Protein AF-A0A6D0IEB4-F1 (afdb_monomer_lite)

Foldseek 3Di:
DDDDDDDDFDQDDDGVVVVVVVQVVQCVDPPDHDPDDDDDDFAQDDDDRPGGTD

Radius of gyration: 13.27 Å; chains: 1; bounding box: 31×18×35 Å

pLDDT: mean 97.1, std 2.72, range [84.81, 98.75]

Organism: Escherichia coli (NCBI:txid562)

InterPro domains:
  IPR000550 7,8-Dihydro-6-hydroxymethylpterin-pyrophosphokinase, HPPK [PF01288] (5-54)
  IPR035907 7,8-Dihydro-6-hydroxymethylpterin-pyrophosphokinase HPPK superfamily [G3DSA:3.30.70.560] (2-54)
  IPR035907 7,8-Dihydro-6-hydroxymethylpterin-pyrophosphokinase HPPK superfamily [SSF55083] (1-54)

Structure (mmCIF, N/CA/C/O backbone):
data_AF-A0A6D0IEB4-F1
#
_entry.id   AF-A0A6D0IEB4-F1
#
loop_
_atom_site.group_PDB
_atom_site.id
_atom_site.type_symbol
_atom_site.label_atom_id
_atom_site.label_alt_id
_atom_site.label_comp_id
_atom_site.label_asym_id
_atom_site.label_entity_id
_atom_site.label_seq_id
_atom_site.pdbx_PDB_ins_code
_atom_site.Cartn_x
_atom_site.Cartn_y
_atom_site.Cartn_z
_atom_site.occupancy
_atom_site.B_iso_or_equiv
_atom_site.auth_seq_id
_atom_site.auth_comp_id
_atom_site.auth_asym_id
_atom_site.auth_atom_id
_a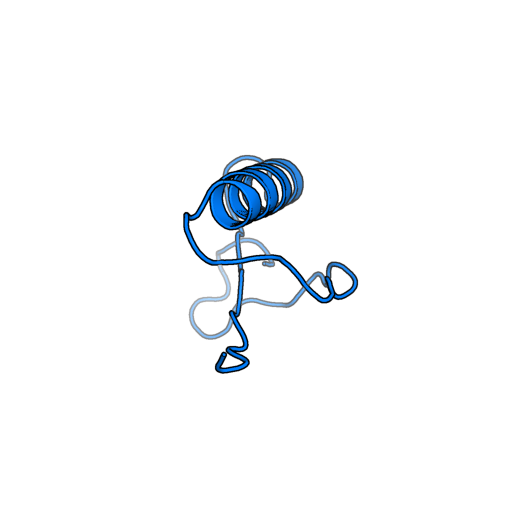tom_site.pdbx_PDB_model_num
ATOM 1 N N . MET A 1 1 ? -19.143 4.207 12.350 1.00 84.81 1 MET A N 1
ATOM 2 C CA . MET A 1 1 ? -17.886 3.698 11.767 1.00 84.81 1 MET A CA 1
ATOM 3 C C . MET A 1 1 ? -18.147 3.336 10.320 1.00 84.81 1 MET A C 1
ATOM 5 O O . MET A 1 1 ? -19.156 2.693 10.058 1.00 84.81 1 MET A O 1
ATOM 9 N N . THR A 1 2 ? -17.259 3.741 9.419 1.00 97.94 2 THR A N 1
ATOM 10 C CA . THR A 1 2 ? -17.341 3.440 7.985 1.00 97.94 2 THR A CA 1
ATOM 11 C C . THR A 1 2 ? -16.045 2.764 7.574 1.00 97.94 2 THR A C 1
ATOM 13 O O . THR A 1 2 ? -14.977 3.189 8.006 1.00 97.94 2 THR A O 1
ATOM 16 N N . VAL A 1 3 ? -16.132 1.713 6.762 1.00 98.31 3 VAL A N 1
ATOM 17 C CA . VAL A 1 3 ? -14.946 1.052 6.212 1.00 98.31 3 VAL A CA 1
ATOM 18 C C . VAL A 1 3 ? -14.554 1.753 4.917 1.00 98.31 3 VAL A C 1
ATOM 20 O O . VAL A 1 3 ? -15.382 1.900 4.019 1.00 98.31 3 VAL A O 1
ATOM 23 N N . ALA A 1 4 ? -13.294 2.171 4.829 1.00 98.44 4 ALA A N 1
ATOM 24 C CA . ALA A 1 4 ? -12.688 2.714 3.621 1.00 98.44 4 ALA A CA 1
ATOM 25 C C . ALA A 1 4 ? -11.550 1.798 3.154 1.00 98.44 4 ALA A C 1
ATOM 27 O O . ALA A 1 4 ? -10.838 1.217 3.973 1.00 98.44 4 ALA A O 1
ATOM 28 N N . TYR A 1 5 ? -11.374 1.696 1.838 1.00 98.62 5 TYR A N 1
ATOM 29 C CA . TYR A 1 5 ? -10.261 0.982 1.214 1.00 98.62 5 TYR A CA 1
ATOM 30 C C . TYR A 1 5 ? -9.309 2.002 0.591 1.00 98.62 5 TYR A C 1
ATOM 32 O O . TYR A 1 5 ? -9.748 2.891 -0.137 1.00 98.62 5 TYR A O 1
ATOM 40 N N . ILE A 1 6 ? -8.014 1.877 0.883 1.00 98.56 6 ILE A N 1
ATOM 41 C CA . ILE A 1 6 ? -6.975 2.813 0.444 1.00 98.56 6 ILE A CA 1
ATOM 42 C C . ILE A 1 6 ? -5.982 2.051 -0.432 1.00 98.56 6 ILE A C 1
ATOM 44 O O . ILE A 1 6 ? -5.434 1.035 -0.008 1.00 98.56 6 ILE A O 1
ATOM 48 N N . ALA A 1 7 ? -5.747 2.547 -1.646 1.00 98.44 7 ALA A N 1
ATOM 49 C CA . ALA A 1 7 ? -4.675 2.061 -2.507 1.00 98.44 7 ALA A CA 1
ATOM 50 C C . ALA A 1 7 ? -3.367 2.796 -2.177 1.00 98.44 7 ALA A C 1
ATOM 52 O O . ALA A 1 7 ? -3.367 4.014 -1.997 1.00 98.44 7 ALA A O 1
ATOM 53 N N . ILE A 1 8 ? -2.258 2.059 -2.119 1.00 98.31 8 ILE A N 1
ATOM 54 C CA . ILE A 1 8 ? -0.913 2.593 -1.867 1.00 98.31 8 ILE A CA 1
ATOM 55 C C . ILE A 1 8 ? 0.003 2.089 -2.984 1.00 98.31 8 ILE A C 1
ATOM 57 O O . ILE A 1 8 ? -0.033 0.906 -3.312 1.00 98.31 8 ILE A O 1
ATOM 61 N N . GLY A 1 9 ? 0.827 2.972 -3.549 1.00 97.88 9 GLY A N 1
ATOM 62 C CA . GLY A 1 9 ? 1.830 2.625 -4.555 1.00 97.88 9 GLY A CA 1
ATOM 63 C C . GLY A 1 9 ? 3.071 3.500 -4.416 1.00 97.88 9 GLY A C 1
ATOM 64 O O . GLY A 1 9 ? 2.964 4.685 -4.099 1.00 97.88 9 GLY A O 1
ATOM 65 N N . SER A 1 10 ? 4.246 2.916 -4.639 1.00 98.25 10 SER A N 1
ATOM 66 C CA . SER A 1 10 ? 5.524 3.627 -4.661 1.00 98.25 10 SER A CA 1
ATOM 67 C C . SER A 1 10 ? 6.477 2.931 -5.625 1.00 98.25 10 SER A C 1
ATOM 69 O O . SER A 1 10 ? 6.594 1.720 -5.566 1.00 98.25 10 SER A O 1
ATOM 71 N N . ASN A 1 11 ? 7.175 3.677 -6.478 1.00 97.81 11 ASN A N 1
ATOM 72 C CA . ASN A 1 11 ? 8.169 3.130 -7.411 1.00 97.81 11 ASN A CA 1
ATOM 73 C C . ASN A 1 11 ? 9.539 3.828 -7.318 1.00 97.81 11 ASN A C 1
ATOM 75 O O . ASN A 1 11 ? 10.427 3.584 -8.132 1.00 97.81 11 ASN A O 1
ATOM 79 N N . LEU A 1 12 ? 9.738 4.700 -6.324 1.00 95.94 12 LEU A N 1
ATOM 80 C CA . LEU A 1 12 ? 10.963 5.484 -6.136 1.00 95.94 12 LEU A CA 1
ATOM 81 C C . LEU A 1 12 ? 11.463 5.389 -4.691 1.00 95.94 12 LEU A C 1
ATOM 83 O O . LEU A 1 12 ? 10.711 5.032 -3.789 1.00 95.94 12 LEU A O 1
ATOM 87 N N . ALA A 1 13 ? 12.737 5.748 -4.484 1.00 90.69 13 ALA A N 1
ATOM 88 C CA . ALA A 1 13 ? 13.342 5.997 -3.169 1.00 90.69 13 ALA A CA 1
ATOM 89 C C . ALA A 1 13 ? 12.964 4.952 -2.097 1.00 90.69 13 ALA A C 1
ATOM 91 O O . ALA A 1 13 ? 12.430 5.297 -1.042 1.00 90.69 13 ALA A O 1
ATOM 92 N N . SER A 1 14 ? 13.236 3.679 -2.410 1.00 96.75 14 SER A N 1
ATOM 93 C CA . SER A 1 14 ? 12.917 2.501 -1.590 1.00 96.75 14 SER A CA 1
ATOM 94 C C . SER A 1 14 ? 11.407 2.272 -1.388 1.00 96.75 14 SER A C 1
ATOM 96 O O . SER A 1 14 ? 10.883 2.533 -0.303 1.00 96.75 14 SER A O 1
ATOM 98 N N . PRO A 1 15 ? 10.692 1.698 -2.381 1.00 97.81 15 PRO A N 1
ATOM 99 C CA . PRO A 1 15 ? 9.24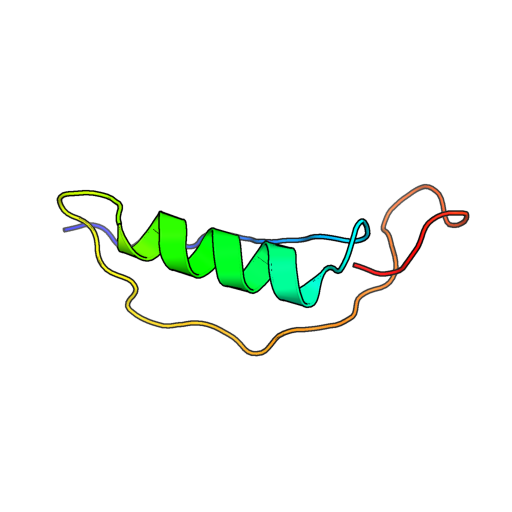4 1.473 -2.316 1.00 97.81 15 PRO A CA 1
ATOM 100 C C . PRO A 1 15 ? 8.739 0.808 -1.035 1.00 97.81 15 PRO A C 1
ATOM 102 O O . PRO A 1 15 ? 7.752 1.244 -0.448 1.00 97.81 15 PRO A O 1
ATOM 105 N N . LEU A 1 16 ? 9.453 -0.212 -0.553 1.00 97.94 16 LEU A N 1
ATOM 106 C CA . LEU A 1 16 ? 9.077 -0.934 0.660 1.00 97.94 16 LEU A CA 1
ATOM 107 C C . LEU A 1 16 ? 9.146 -0.049 1.915 1.00 97.94 16 LEU A C 1
ATOM 109 O O . LEU A 1 16 ? 8.292 -0.153 2.791 1.00 97.94 16 LEU A O 1
ATOM 113 N N . GLU A 1 17 ? 10.143 0.830 2.012 1.00 98.44 17 GLU A N 1
ATOM 114 C CA . GLU A 1 17 ? 10.271 1.764 3.136 1.00 98.44 17 GLU A CA 1
ATOM 115 C C . GLU A 1 17 ? 9.151 2.806 3.102 1.00 98.44 17 GLU A C 1
ATOM 117 O O . GLU A 1 17 ? 8.522 3.061 4.128 1.00 98.44 17 GLU A O 1
ATOM 122 N N . GLN A 1 18 ? 8.842 3.333 1.913 1.00 98.69 18 GLN A N 1
ATOM 123 C CA . GLN A 1 18 ? 7.755 4.294 1.708 1.00 98.69 18 GLN A CA 1
ATOM 124 C C . GLN A 1 18 ? 6.395 3.702 2.096 1.00 98.69 18 GLN A C 1
ATOM 126 O O . GLN A 1 18 ? 5.639 4.325 2.840 1.00 98.69 18 GLN A O 1
ATOM 131 N N . VAL A 1 19 ? 6.095 2.478 1.649 1.00 98.44 19 VAL A N 1
ATOM 132 C CA . VAL A 1 19 ? 4.833 1.796 1.981 1.00 98.44 19 VAL A CA 1
ATOM 133 C C . VAL A 1 19 ? 4.734 1.535 3.486 1.00 98.44 19 VAL A C 1
ATOM 135 O O . VAL A 1 19 ? 3.696 1.808 4.085 1.00 98.44 19 VAL A O 1
ATOM 138 N N . ASN A 1 20 ? 5.812 1.082 4.132 1.00 98.50 20 ASN A N 1
ATOM 139 C CA . ASN A 1 20 ? 5.815 0.871 5.583 1.00 98.50 20 ASN A CA 1
ATOM 140 C C . ASN A 1 20 ? 5.650 2.183 6.371 1.00 98.50 20 ASN A C 1
ATOM 142 O O . ASN A 1 20 ? 4.919 2.216 7.363 1.00 98.50 20 ASN A O 1
ATOM 146 N N . ALA A 1 21 ? 6.280 3.273 5.926 1.00 98.69 21 ALA A N 1
ATOM 147 C CA . ALA A 1 21 ? 6.102 4.593 6.527 1.00 98.69 21 ALA A CA 1
ATOM 148 C C . ALA A 1 21 ? 4.661 5.106 6.361 1.00 98.69 21 ALA A C 1
ATOM 150 O O . ALA A 1 21 ? 4.085 5.629 7.315 1.00 98.69 21 ALA A O 1
ATOM 151 N N . ALA A 1 22 ? 4.053 4.896 5.188 1.00 98.62 22 ALA A N 1
ATOM 152 C CA . ALA A 1 22 ? 2.657 5.241 4.932 1.00 98.62 22 ALA A CA 1
ATOM 153 C C . ALA A 1 22 ? 1.696 4.439 5.822 1.00 98.62 22 ALA A C 1
ATOM 155 O O . ALA A 1 22 ? 0.793 5.022 6.414 1.00 98.62 22 ALA A O 1
ATOM 156 N N . LEU A 1 23 ? 1.912 3.129 5.988 1.00 98.75 23 LEU A N 1
ATOM 157 C CA . LEU A 1 23 ? 1.112 2.298 6.897 1.00 98.75 23 LEU A CA 1
ATOM 158 C C . LEU A 1 23 ? 1.212 2.775 8.350 1.00 98.75 23 LEU A C 1
ATOM 160 O O . LEU A 1 23 ? 0.197 2.823 9.043 1.00 98.75 23 LEU A O 1
ATOM 164 N N . LYS A 1 24 ? 2.408 3.175 8.800 1.00 98.69 24 LYS A N 1
ATOM 165 C CA . LYS A 1 24 ? 2.585 3.770 10.129 1.00 98.69 24 LYS A CA 1
ATOM 166 C C . LYS A 1 24 ? 1.779 5.064 10.267 1.00 98.69 24 LYS A C 1
ATOM 168 O O . LYS A 1 24 ? 0.997 5.185 11.200 1.00 98.69 24 LYS A O 1
ATOM 173 N N . ALA A 1 25 ? 1.910 5.980 9.309 1.00 98.75 25 ALA A N 1
ATOM 174 C CA . ALA A 1 25 ? 1.181 7.247 9.325 1.00 98.75 25 ALA A CA 1
ATOM 175 C C . ALA A 1 25 ? -0.347 7.055 9.262 1.00 98.75 25 ALA A C 1
ATOM 177 O O . ALA A 1 25 ? -1.076 7.771 9.939 1.00 98.75 25 ALA A O 1
ATOM 178 N N . LEU A 1 26 ? -0.836 6.071 8.497 1.00 98.69 26 LEU A N 1
ATOM 179 C CA . LEU A 1 26 ? -2.254 5.689 8.472 1.00 98.69 26 LEU A CA 1
ATOM 180 C C . LEU A 1 26 ? -2.729 5.156 9.831 1.00 98.69 26 LEU A C 1
ATOM 182 O O . LEU A 1 26 ? -3.860 5.427 10.229 1.00 98.69 26 LEU A O 1
ATOM 186 N N . GLY A 1 27 ? -1.874 4.418 10.544 1.00 98.38 27 GLY A N 1
ATOM 187 C CA . GLY A 1 27 ? -2.144 3.948 11.904 1.00 98.38 27 GLY A CA 1
ATOM 188 C C . GLY A 1 27 ? -2.220 5.072 12.941 1.00 98.38 27 GLY A C 1
ATOM 189 O O . GLY A 1 27 ? -2.909 4.913 13.944 1.00 98.38 27 GLY A O 1
ATOM 190 N N . ASP A 1 28 ? -1.570 6.208 12.675 1.00 98.56 28 ASP A N 1
ATOM 191 C CA . ASP A 1 28 ? -1.565 7.388 13.546 1.00 98.56 28 ASP A CA 1
ATOM 192 C C . ASP A 1 28 ? -2.765 8.335 13.292 1.00 98.56 28 ASP A C 1
ATOM 194 O O . ASP A 1 28 ? -2.910 9.350 13.977 1.00 98.56 28 ASP A O 1
ATOM 198 N N . ILE A 1 29 ? -3.646 8.032 12.324 1.00 98.56 29 ILE A N 1
ATOM 199 C CA . ILE A 1 29 ? -4.833 8.854 12.038 1.00 98.56 29 ILE A CA 1
ATOM 200 C C . ILE A 1 29 ? -5.845 8.738 13.196 1.00 98.56 29 ILE A C 1
ATOM 202 O O . ILE A 1 29 ? -6.270 7.629 13.534 1.00 98.56 29 ILE A O 1
ATOM 206 N N . PRO A 1 30 ? -6.300 9.863 13.784 1.00 98.44 30 PRO A N 1
ATOM 207 C CA . PRO A 1 30 ? -7.280 9.838 14.864 1.00 98.44 30 PRO A CA 1
ATOM 208 C C . PRO A 1 30 ? -8.627 9.271 14.400 1.00 98.44 30 PRO A C 1
ATOM 210 O O . PRO A 1 30 ? -9.002 9.363 13.231 1.00 98.44 30 PRO A O 1
ATOM 213 N N . GLU A 1 31 ? -9.365 8.677 15.342 1.00 98.25 31 GLU A N 1
ATOM 214 C CA . GLU A 1 31 ? -10.693 8.080 15.103 1.00 98.25 31 GLU A CA 1
ATOM 215 C C . GLU A 1 31 ? -10.710 6.999 14.004 1.00 98.25 31 GLU A C 1
ATOM 217 O O . GLU A 1 31 ? -11.759 6.651 13.460 1.00 98.25 31 GLU A O 1
ATOM 222 N N . SER A 1 32 ? -9.540 6.437 13.700 1.00 98.50 32 SER A N 1
ATOM 223 C CA . SER A 1 32 ? -9.329 5.451 12.648 1.00 98.50 32 SER A CA 1
ATOM 224 C C . SER A 1 32 ? -8.493 4.287 13.169 1.00 98.50 32 SER A C 1
ATOM 226 O O . SER A 1 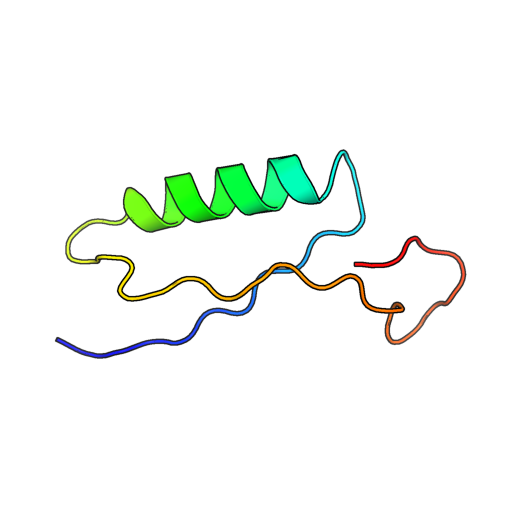32 ? -7.768 4.403 14.154 1.00 98.50 32 SER A O 1
ATOM 228 N N . HIS A 1 33 ? -8.613 3.133 12.521 1.00 98.12 33 HIS A N 1
ATOM 229 C CA . HIS A 1 33 ? -7.721 2.003 12.749 1.00 98.12 33 HIS A CA 1
ATOM 230 C C . HIS A 1 33 ? -7.615 1.153 11.487 1.00 98.12 33 HIS A C 1
ATOM 232 O O . HIS A 1 33 ? -8.566 1.033 10.711 1.00 98.12 33 HIS A O 1
ATOM 238 N N . ILE A 1 34 ? -6.452 0.539 11.296 1.00 98.56 34 ILE A N 1
ATOM 239 C CA . ILE A 1 34 ? -6.212 -0.384 10.191 1.00 98.56 34 ILE A CA 1
ATOM 240 C C . ILE A 1 34 ? -6.840 -1.735 10.544 1.00 98.56 34 ILE A C 1
ATOM 242 O O . ILE A 1 34 ? -6.443 -2.374 11.516 1.00 98.56 34 ILE A O 1
ATOM 246 N N . LEU A 1 35 ? -7.817 -2.172 9.747 1.00 98.62 35 LEU A N 1
ATOM 247 C CA . LEU A 1 35 ? -8.465 -3.480 9.907 1.00 98.62 35 LEU A CA 1
ATOM 248 C C . LEU A 1 35 ? -7.649 -4.621 9.288 1.00 98.62 35 LEU A C 1
ATOM 250 O O . LEU A 1 35 ? -7.619 -5.726 9.822 1.00 98.62 35 LEU A O 1
ATOM 254 N N . ALA A 1 36 ? -7.014 -4.361 8.146 1.00 98.50 36 ALA A N 1
ATOM 255 C CA . ALA A 1 36 ? -6.210 -5.330 7.417 1.00 98.50 36 ALA A CA 1
ATOM 256 C C . ALA A 1 36 ? -5.226 -4.616 6.485 1.00 98.50 36 ALA A C 1
ATOM 258 O O . ALA A 1 36 ? -5.477 -3.494 6.043 1.00 98.50 36 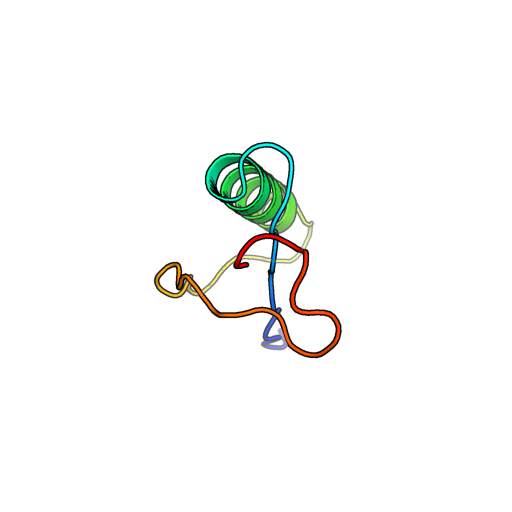ALA A O 1
ATOM 259 N N . VAL A 1 37 ? -4.134 -5.303 6.153 1.00 98.69 37 VAL A N 1
ATOM 260 C CA . VAL A 1 37 ? -3.149 -4.887 5.148 1.00 98.69 37 VAL A CA 1
ATOM 261 C C . VAL A 1 37 ? -2.969 -6.054 4.181 1.00 98.69 37 VAL A C 1
ATOM 263 O O . VAL A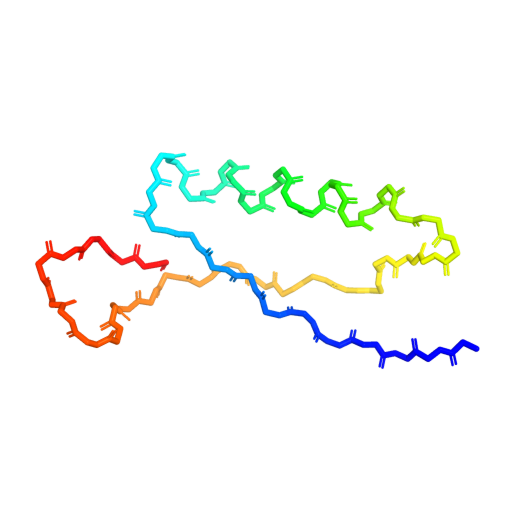 1 37 ? -2.835 -7.198 4.617 1.00 98.69 37 VAL A O 1
ATOM 266 N N . SER A 1 38 ? -3.012 -5.791 2.875 1.00 98.62 38 SER A N 1
ATOM 267 C CA . SER A 1 38 ? -2.743 -6.819 1.865 1.00 98.62 38 SER A CA 1
ATOM 268 C C . SER A 1 38 ? -1.260 -7.199 1.844 1.00 98.62 38 SER A C 1
ATOM 270 O O . SER A 1 38 ? -0.412 -6.528 2.427 1.00 98.62 38 SER A O 1
ATOM 272 N N . SER A 1 39 ? -0.914 -8.244 1.093 1.00 98.56 39 SER A N 1
ATOM 273 C CA . SER A 1 39 ? 0.474 -8.430 0.670 1.00 98.56 39 SER A CA 1
ATOM 274 C C . SER A 1 39 ? 0.954 -7.240 -0.170 1.00 98.56 39 SER A C 1
ATOM 276 O O . SER A 1 39 ? 0.150 -6.495 -0.739 1.00 98.56 39 SER A O 1
ATOM 278 N N . PHE A 1 40 ? 2.273 -7.081 -0.263 1.00 98.44 40 PHE A N 1
ATOM 279 C CA . PHE A 1 40 ? 2.890 -6.145 -1.196 1.00 98.44 40 PHE A CA 1
ATOM 280 C C . PHE A 1 40 ? 3.083 -6.827 -2.547 1.00 98.44 40 PHE A C 1
ATOM 282 O O . PHE A 1 40 ? 3.551 -7.965 -2.613 1.00 98.44 40 PHE A O 1
ATOM 289 N N . TYR A 1 41 ? 2.723 -6.123 -3.614 1.00 98.25 41 TYR A N 1
ATOM 290 C CA . TYR A 1 41 ? 2.811 -6.613 -4.982 1.00 98.25 41 TYR A CA 1
ATOM 291 C C . TYR A 1 41 ? 3.748 -5.713 -5.764 1.00 98.25 41 TYR A C 1
ATOM 293 O O . TYR A 1 41 ? 3.631 -4.498 -5.667 1.00 98.25 41 TYR A O 1
ATOM 301 N N . ARG A 1 42 ? 4.639 -6.324 -6.547 1.00 97.75 42 ARG A N 1
ATOM 302 C CA . ARG A 1 42 ? 5.385 -5.616 -7.582 1.00 97.75 42 ARG A CA 1
ATOM 303 C C . ARG A 1 42 ? 4.570 -5.641 -8.868 1.00 97.75 42 ARG A C 1
ATOM 305 O O . ARG A 1 42 ? 4.172 -6.724 -9.302 1.00 97.75 42 ARG A O 1
ATOM 312 N N . THR A 1 43 ? 4.310 -4.484 -9.457 1.00 97.25 43 THR A N 1
ATOM 313 C CA . THR A 1 43 ? 3.456 -4.327 -10.637 1.00 97.25 43 THR A CA 1
ATOM 314 C C . THR A 1 43 ? 4.125 -3.448 -11.692 1.00 97.25 43 THR A C 1
ATOM 316 O O . THR A 1 43 ? 4.754 -2.447 -11.342 1.00 97.25 43 THR A O 1
ATOM 319 N N . PRO A 1 44 ? 3.990 -3.792 -12.986 1.00 96.44 44 PRO A N 1
ATOM 320 C CA . PRO A 1 44 ? 4.537 -2.962 -14.050 1.00 96.44 44 PRO A CA 1
ATOM 321 C C . PRO A 1 44 ? 3.836 -1.596 -14.072 1.00 96.44 44 PRO A C 1
ATOM 323 O O . PRO A 1 44 ? 2.635 -1.518 -13.777 1.00 96.44 44 PRO A O 1
ATOM 326 N N . PRO A 1 45 ? 4.537 -0.515 -14.450 1.00 96.06 45 PRO A N 1
ATOM 327 C CA . PRO A 1 45 ? 3.926 0.798 -14.539 1.00 96.06 45 PRO A CA 1
ATOM 328 C C . PRO A 1 45 ? 2.846 0.822 -15.623 1.00 96.06 45 PRO A C 1
ATOM 330 O O . PRO A 1 45 ? 3.018 0.307 -16.731 1.00 96.06 45 PRO A O 1
ATOM 333 N N . LEU A 1 46 ? 1.731 1.485 -15.326 1.00 93.75 46 LEU A N 1
ATOM 334 C CA . LEU A 1 46 ? 0.746 1.847 -16.339 1.00 93.75 46 LEU A CA 1
ATOM 335 C C . LEU A 1 46 ? 1.141 3.202 -16.942 1.00 93.75 46 LEU A C 1
ATOM 337 O O . LEU A 1 46 ? 1.333 4.173 -16.213 1.00 93.75 46 LEU A O 1
ATOM 341 N N . GLY A 1 47 ? 1.253 3.283 -18.270 1.00 92.44 47 GLY A N 1
ATOM 342 C CA . GLY A 1 47 ? 1.714 4.488 -18.972 1.00 92.44 47 GLY A CA 1
ATOM 343 C C . GLY A 1 47 ? 3.177 4.374 -19.427 1.00 92.44 47 GLY A C 1
ATOM 344 O O . GLY A 1 47 ? 3.520 3.342 -20.012 1.00 92.44 47 GLY A O 1
ATOM 345 N N . PRO A 1 48 ? 4.031 5.401 -19.224 1.00 90.00 48 PRO A N 1
ATOM 346 C CA . PRO A 1 48 ? 5.446 5.343 -19.597 1.00 90.00 48 PRO A CA 1
ATOM 347 C C . PRO A 1 48 ? 6.136 4.124 -18.981 1.00 90.00 48 PRO A C 1
ATOM 349 O O . PRO A 1 48 ? 5.936 3.822 -17.804 1.00 90.00 48 PRO A O 1
ATOM 352 N N . GLN A 1 49 ? 6.906 3.407 -19.798 1.00 90.81 49 GLN A N 1
ATOM 353 C CA . GLN A 1 49 ? 7.566 2.151 -19.416 1.00 90.81 49 GLN A CA 1
ATOM 354 C C . GLN A 1 49 ? 9.032 2.353 -19.007 1.00 90.81 49 GLN A C 1
ATOM 356 O O . GLN A 1 49 ? 9.688 1.421 -18.562 1.00 90.81 49 GLN A O 1
ATOM 361 N N . ASP A 1 50 ? 9.560 3.565 -19.151 1.00 94.06 50 ASP A N 1
ATOM 362 C CA . ASP A 1 50 ? 10.927 3.963 -18.808 1.00 94.06 50 ASP A CA 1
ATOM 363 C C . ASP A 1 50 ? 11.090 4.334 -17.321 1.00 94.06 50 ASP A C 1
ATOM 365 O O . ASP A 1 50 ? 12.008 5.059 -16.942 1.00 94.06 50 ASP A O 1
ATOM 369 N N . GLN A 1 51 ? 10.210 3.806 -16.468 1.00 95.19 51 GLN A N 1
ATOM 370 C CA . GLN A 1 51 ? 10.209 4.002 -15.020 1.00 95.19 51 GLN A CA 1
ATOM 371 C C . GLN A 1 51 ? 10.196 2.653 -14.282 1.00 95.19 51 GLN A C 1
ATOM 373 O O . GLN A 1 51 ? 9.795 1.645 -14.868 1.00 95.19 51 GLN A O 1
ATOM 378 N N . PRO A 1 52 ? 10.613 2.608 -13.004 1.00 96.12 52 PRO A N 1
ATOM 379 C CA . PRO A 1 52 ? 10.599 1.372 -12.232 1.00 96.12 52 PRO A CA 1
ATOM 380 C C . PRO A 1 52 ? 9.182 0.832 -12.018 1.00 96.12 52 PRO A C 1
ATOM 382 O O . PRO A 1 52 ? 8.209 1.594 -11.987 1.00 96.12 52 PRO A O 1
ATOM 385 N N . ASP A 1 53 ? 9.105 -0.478 -11.784 1.00 96.88 53 ASP A N 1
ATOM 386 C CA . ASP A 1 53 ? 7.910 -1.125 -11.245 1.00 96.88 53 ASP A CA 1
ATOM 387 C C . ASP A 1 53 ? 7.490 -0.474 -9.919 1.00 96.88 53 ASP A C 1
ATOM 389 O O . ASP A 1 53 ? 8.335 -0.073 -9.108 1.00 96.88 53 ASP A O 1
ATOM 393 N N . TYR A 1 54 ? 6.176 -0.419 -9.708 1.00 96.69 54 TYR A N 1
ATOM 394 C CA . TYR A 1 54 ? 5.560 -0.091 -8.421 1.00 96.69 54 TYR A CA 1
ATOM 395 C C . TYR A 1 54 ? 5.569 -1.306 -7.495 1.00 96.69 54 TYR A C 1
ATOM 397 O O . TYR A 1 54 ? 5.393 -2.430 -8.018 1.00 96.69 54 TYR A O 1
#

Secondary structure (DSSP, 8-state):
-----------SS-HHHHHHHHHHHHHTSTT------PPP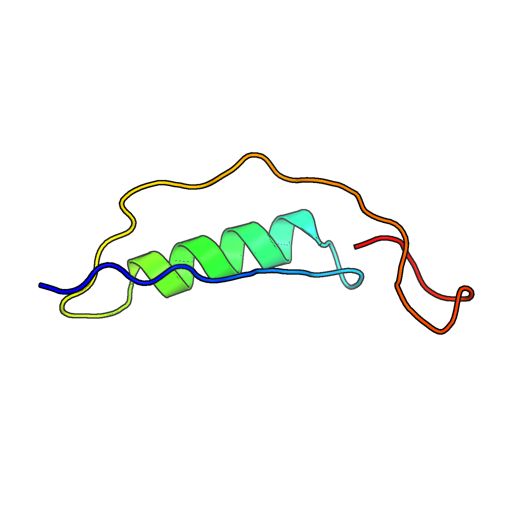---PPSS-SSS---

Sequence (54 aa):
MTVAYIAIGSNLASPLEQVNAALKALGDIPESHILAVSSFYRTPPLGPQDQPDY